Protein AF-A0A969WQ05-F1 (afdb_monomer_lite)

Secondary structure (DSSP, 8-state):
-------B-TTT--B-SSEEEEESS-TTT-TTS---GGGEEEEEHHHHHHHHHHHHHHHHHHHHHTTHHHHHHHHHHHTT-S------------

pLDDT: mean 79.41, std 15.74, range [39.03, 96.75]

Foldseek 3Di:
DPDPPPCAFPVPRDNAPPWDWDFQDDCVRPVPDDDDPVRIGGGHPVVRVVVVVVVVVVVVVVCVVVVVVVVVVVVCVVVVVDDDPPPPPPPPDD

Sequence (94 aa):
MKVRKNNVCPVCKRNNRPLTRHHIYPKVVWKDVPETQDKLLLVCQQCHSQIHREIRKRENKILQQHSYLYREVARDFTNGTIRVAWRKRYRKGK

Radius of gyration: 20.27 Å; chains: 1; bounding box: 50×27×42 Å

Structure (mmCIF, N/CA/C/O backbone):
data_AF-A0A969WQ05-F1
#
_entry.id   AF-A0A969WQ05-F1
#
loop_
_atom_site.group_PDB
_atom_site.id
_atom_site.type_symbol
_atom_site.label_atom_id
_atom_site.label_alt_id
_atom_site.label_comp_id
_atom_site.label_asym_id
_atom_site.label_entity_id
_atom_site.label_seq_id
_atom_site.pdbx_PDB_ins_code
_atom_site.Cartn_x
_atom_site.Cartn_y
_atom_site.Cartn_z
_atom_site.occupancy
_atom_site.B_iso_or_equiv
_atom_site.auth_seq_id
_atom_site.auth_comp_id
_atom_site.auth_asym_id
_atom_site.auth_atom_id
_atom_site.pdbx_PDB_model_num
ATOM 1 N N . MET A 1 1 ? -10.190 21.050 18.847 1.00 39.16 1 MET A N 1
ATOM 2 C CA . MET A 1 1 ? -11.228 20.001 19.001 1.00 39.16 1 MET A CA 1
ATOM 3 C C . MET A 1 1 ? -10.660 18.830 19.803 1.00 39.16 1 MET A C 1
ATOM 5 O O . MET A 1 1 ? -9.650 18.266 19.405 1.00 39.16 1 MET A O 1
ATOM 9 N N . LYS A 1 2 ? -11.245 18.491 20.962 1.00 39.03 2 LYS A N 1
ATOM 10 C CA . LYS A 1 2 ? -10.835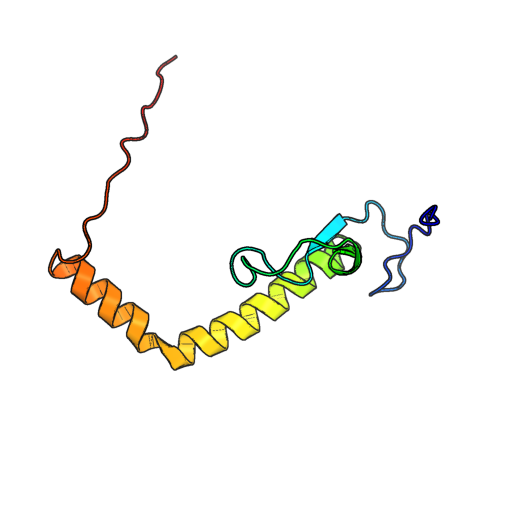 17.331 21.781 1.00 39.03 2 LYS A CA 1
ATOM 11 C C . LYS A 1 2 ? -11.359 16.046 21.126 1.00 39.03 2 LYS A C 1
ATOM 13 O O . LYS A 1 2 ? -12.554 15.775 21.194 1.00 39.03 2 LYS A O 1
ATOM 18 N N . VAL A 1 3 ? -10.482 15.263 20.493 1.00 47.38 3 VAL A N 1
ATOM 19 C CA . VAL A 1 3 ? -10.828 13.939 19.946 1.00 47.38 3 VAL A CA 1
ATOM 20 C C . VAL A 1 3 ? -11.225 13.032 21.114 1.00 47.38 3 VAL A C 1
ATOM 22 O O . VAL A 1 3 ? -10.392 12.687 21.954 1.00 47.38 3 VAL A O 1
ATOM 25 N N . ARG A 1 4 ? -12.516 12.698 21.219 1.00 46.44 4 ARG A N 1
ATOM 26 C CA . ARG A 1 4 ? -13.032 11.790 22.251 1.00 46.44 4 ARG A CA 1
ATOM 27 C C . ARG A 1 4 ? -12.328 10.435 22.111 1.00 46.44 4 ARG A C 1
ATOM 29 O O . ARG A 1 4 ? -12.321 9.853 21.028 1.00 46.44 4 ARG A O 1
ATOM 36 N N . LYS A 1 5 ? -11.725 9.954 23.209 1.00 51.34 5 LYS A N 1
ATOM 37 C CA . LYS A 1 5 ? -11.062 8.642 23.363 1.00 51.34 5 LYS A CA 1
ATOM 38 C C . LYS A 1 5 ? -12.078 7.492 23.265 1.00 51.34 5 LYS A C 1
ATOM 40 O O . LYS A 1 5 ? -12.242 6.721 24.206 1.00 51.34 5 LYS A O 1
ATOM 45 N N . ASN A 1 6 ? -12.766 7.351 22.142 1.00 60.19 6 ASN A N 1
ATOM 46 C CA . ASN A 1 6 ? -13.501 6.127 21.876 1.00 60.19 6 ASN A CA 1
ATOM 47 C C . ASN A 1 6 ? -12.463 5.119 21.385 1.00 60.19 6 ASN A C 1
ATOM 49 O O . ASN A 1 6 ? -11.951 5.221 20.277 1.00 60.19 6 ASN A O 1
ATOM 53 N N . ASN A 1 7 ? -12.115 4.163 22.242 1.00 72.75 7 ASN A N 1
ATOM 54 C CA . ASN A 1 7 ? -11.123 3.099 22.004 1.00 72.75 7 ASN A CA 1
ATOM 55 C C . ASN A 1 7 ? -11.548 2.086 20.925 1.00 72.75 7 ASN A C 1
ATOM 57 O O . ASN A 1 7 ? -11.019 0.981 20.820 1.00 72.75 7 ASN A O 1
ATOM 61 N N . VAL A 1 8 ? -12.555 2.457 20.151 1.00 84.38 8 VAL A N 1
ATOM 62 C CA . VAL A 1 8 ? -13.214 1.632 19.169 1.00 84.38 8 VAL A CA 1
ATOM 63 C C . VAL A 1 8 ? -12.593 1.958 17.828 1.00 84.38 8 VAL A C 1
ATOM 65 O O . VAL A 1 8 ? -12.589 3.108 17.391 1.00 84.38 8 VAL A O 1
ATOM 68 N N . CYS A 1 9 ? -12.064 0.939 17.161 1.00 88.00 9 CYS A N 1
ATOM 69 C CA . CYS A 1 9 ? -11.562 1.108 15.812 1.00 88.00 9 CYS A CA 1
ATOM 70 C C . CYS A 1 9 ? -12.723 1.522 14.888 1.00 88.00 9 CYS A C 1
ATOM 72 O O . CYS A 1 9 ? -13.718 0.799 14.812 1.00 88.00 9 CYS A O 1
ATOM 74 N N . PRO A 1 10 ? -12.612 2.630 14.135 1.00 87.06 10 PRO A N 1
ATOM 75 C CA . PRO A 1 10 ? -13.694 3.112 13.279 1.00 87.06 10 PRO A CA 1
ATOM 76 C C . PRO A 1 10 ? -14.004 2.161 12.116 1.00 87.06 10 PRO A C 1
ATOM 78 O O . PRO A 1 10 ? -15.114 2.210 11.593 1.00 87.06 10 PRO A O 1
ATOM 81 N N . VAL A 1 11 ? -13.056 1.289 11.750 1.00 88.38 11 VAL A N 1
ATOM 82 C CA . VAL A 1 11 ? -13.179 0.311 10.659 1.00 88.38 11 VAL A CA 1
ATOM 83 C C . VAL A 1 11 ? -13.891 -0.955 11.131 1.00 88.38 11 VAL A C 1
ATOM 85 O O . VAL A 1 11 ? -14.961 -1.275 10.634 1.00 88.38 11 VAL A O 1
ATOM 88 N N . CYS A 1 12 ? -13.330 -1.668 12.113 1.00 90.44 12 CYS A N 1
ATOM 89 C CA . CYS A 1 12 ? -13.885 -2.955 12.547 1.00 90.44 12 CYS A CA 1
ATOM 90 C C . CYS A 1 12 ? -14.878 -2.850 13.709 1.00 90.44 12 CYS A C 1
ATOM 92 O O . CYS A 1 12 ? -15.397 -3.870 14.148 1.00 90.44 12 CYS A O 1
ATOM 94 N N . LYS A 1 13 ? -15.101 -1.642 14.245 1.00 89.44 13 LYS A N 1
ATOM 95 C CA . LYS A 1 13 ? -15.978 -1.353 15.394 1.00 89.44 13 LYS A CA 1
ATOM 96 C C . LYS A 1 13 ? -15.640 -2.130 16.676 1.00 89.44 13 LYS A C 1
ATOM 98 O O . LYS A 1 13 ? -16.408 -2.105 17.631 1.00 89.44 13 LYS A O 1
ATOM 103 N N . ARG A 1 14 ? -14.470 -2.776 16.738 1.00 86.81 14 ARG A N 1
ATOM 104 C CA . ARG A 1 14 ? -13.977 -3.477 17.931 1.00 86.81 14 ARG A CA 1
ATOM 105 C C . ARG A 1 14 ? -13.234 -2.524 18.853 1.00 86.81 14 ARG A C 1
ATOM 107 O O . ARG A 1 14 ? -12.528 -1.623 18.391 1.00 86.81 14 ARG A O 1
ATOM 114 N N . ASN A 1 15 ? -13.376 -2.754 20.152 1.00 81.31 15 ASN A N 1
ATOM 115 C CA . ASN A 1 15 ? -12.650 -2.035 21.187 1.00 81.31 15 ASN A CA 1
ATOM 116 C C . ASN A 1 15 ? -11.214 -2.578 21.271 1.00 81.31 15 ASN A C 1
ATOM 118 O O . ASN A 1 15 ? -10.956 -3.565 21.951 1.00 81.31 15 ASN A O 1
ATOM 122 N N . ASN A 1 16 ? -10.296 -1.962 20.526 1.00 70.75 16 ASN A N 1
ATOM 123 C CA . ASN A 1 16 ? -8.931 -2.446 20.351 1.00 70.75 16 ASN A CA 1
ATOM 124 C C . ASN A 1 16 ? -7.953 -1.342 20.762 1.00 70.75 16 ASN A C 1
ATOM 126 O O . ASN A 1 16 ? -7.856 -0.311 20.092 1.00 70.75 16 ASN A O 1
ATOM 130 N N . ARG A 1 17 ? -7.194 -1.575 21.837 1.00 71.75 17 ARG A N 1
ATOM 131 C CA . ARG A 1 17 ? -6.062 -0.730 22.237 1.00 71.75 17 ARG A CA 1
ATOM 132 C C . ARG A 1 17 ? -4.727 -1.446 21.992 1.00 71.75 17 ARG A C 1
ATOM 134 O O . ARG A 1 17 ? -4.656 -2.646 22.239 1.00 71.75 17 ARG A O 1
ATOM 141 N N . PRO A 1 18 ? -3.669 -0.716 21.591 1.00 81.56 18 PRO A N 1
ATOM 142 C CA . PRO A 1 18 ? -3.671 0.689 21.165 1.00 81.56 18 PRO A CA 1
ATOM 143 C C . PRO A 1 18 ? -4.194 0.870 19.724 1.00 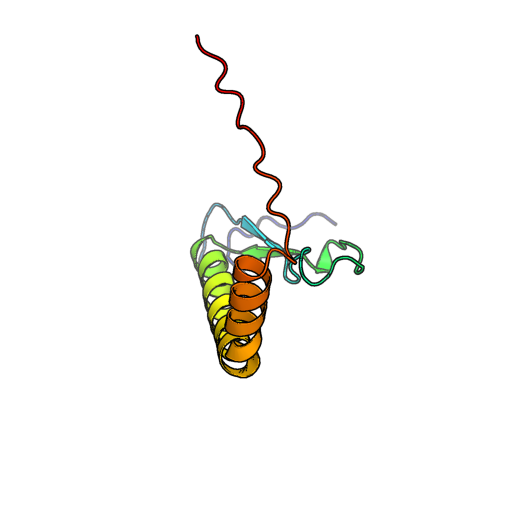81.56 18 PRO A C 1
ATOM 145 O O . PRO A 1 18 ? -4.019 0.001 18.869 1.00 81.56 18 PRO A O 1
ATOM 148 N N . LEU A 1 19 ? -4.816 2.024 19.447 1.00 86.88 19 LEU A N 1
ATOM 149 C CA . LEU A 1 19 ? -5.041 2.478 18.071 1.00 86.88 19 LEU A CA 1
ATOM 150 C C . LEU A 1 19 ? -3.7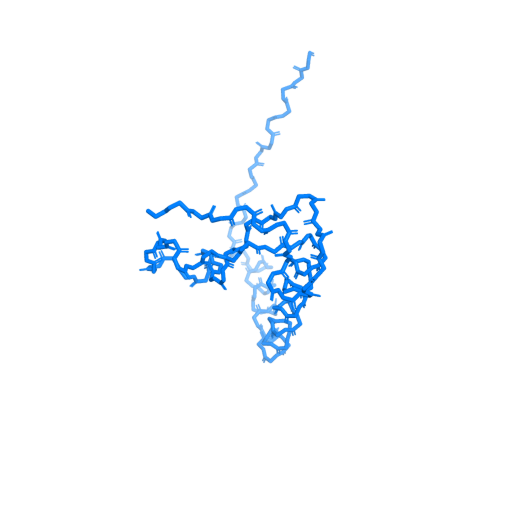41 3.089 17.533 1.00 86.88 19 LEU A C 1
ATOM 152 O O . LEU A 1 19 ? -3.047 3.817 18.243 1.00 86.88 19 LEU A O 1
ATOM 156 N N . THR A 1 20 ? -3.428 2.811 16.277 1.00 88.62 20 THR A N 1
ATOM 157 C CA . THR A 1 20 ? -2.274 3.320 15.545 1.00 88.62 20 THR A CA 1
ATOM 158 C C . THR A 1 20 ? -2.718 4.346 14.505 1.00 88.62 20 THR A C 1
ATOM 160 O O . THR A 1 20 ? -3.834 4.296 13.983 1.00 88.62 20 THR A O 1
ATOM 163 N N . ARG A 1 21 ? -1.847 5.322 14.229 1.00 87.50 21 ARG A N 1
ATOM 164 C CA . ARG A 1 21 ? -2.065 6.315 13.170 1.00 87.50 21 ARG A CA 1
ATOM 165 C C . ARG A 1 21 ? -1.688 5.704 11.828 1.00 87.50 21 ARG A C 1
ATOM 167 O O . ARG A 1 21 ? -0.556 5.262 11.651 1.00 87.50 21 ARG A O 1
ATOM 174 N N . HIS A 1 22 ? -2.616 5.733 10.887 1.00 87.50 22 HIS A N 1
ATOM 175 C CA . HIS A 1 22 ? -2.398 5.341 9.507 1.00 87.50 22 HIS A CA 1
ATOM 176 C C . HIS A 1 22 ? -2.518 6.563 8.595 1.00 87.50 22 HIS A C 1
ATOM 178 O O . HIS A 1 22 ? -3.520 7.272 8.655 1.00 87.50 22 HIS A O 1
ATOM 184 N N . HIS A 1 23 ? -1.518 6.799 7.746 1.00 84.38 23 HIS A N 1
ATOM 185 C CA . HIS A 1 23 ? -1.599 7.823 6.704 1.00 84.38 23 HIS A CA 1
ATOM 186 C C . HIS A 1 23 ? -2.382 7.246 5.529 1.00 84.38 23 HIS A C 1
ATOM 188 O O . HIS A 1 23 ? -1.939 6.266 4.934 1.00 84.38 23 HIS A O 1
ATOM 194 N N . ILE A 1 24 ? -3.521 7.855 5.196 1.00 80.62 24 ILE A N 1
ATOM 195 C CA . ILE A 1 24 ? -4.365 7.432 4.066 1.00 80.62 24 ILE A CA 1
ATOM 196 C C . ILE A 1 24 ? -3.585 7.540 2.747 1.00 80.62 24 ILE A C 1
ATOM 198 O O . ILE A 1 24 ? -3.728 6.704 1.859 1.00 80.62 24 ILE A O 1
ATOM 202 N N . TYR A 1 25 ? -2.716 8.546 2.654 1.00 79.12 25 TYR A N 1
ATOM 203 C CA . TYR A 1 25 ? -1.879 8.820 1.495 1.00 79.12 25 TYR A CA 1
ATOM 204 C C . TYR A 1 25 ? -0.401 8.625 1.866 1.00 79.12 25 TYR A C 1
ATOM 206 O O . TYR A 1 25 ? 0.131 9.396 2.669 1.00 79.12 25 TYR A O 1
ATOM 214 N N . PRO A 1 26 ? 0.286 7.599 1.326 1.00 75.31 26 PRO A N 1
ATOM 215 C CA . PRO A 1 26 ? 1.705 7.393 1.585 1.00 75.31 26 PRO A CA 1
ATOM 216 C C . PRO A 1 26 ? 2.543 8.559 1.054 1.00 75.31 26 PRO A C 1
ATOM 218 O O . PRO A 1 26 ? 2.470 8.881 -0.131 1.00 75.31 26 PRO A O 1
ATOM 221 N N . LYS A 1 27 ? 3.410 9.133 1.899 1.00 74.12 27 LYS A N 1
ATOM 222 C CA . LYS A 1 27 ? 4.299 10.250 1.518 1.00 74.12 27 LYS A CA 1
ATOM 223 C C . LYS A 1 27 ? 5.129 9.977 0.272 1.00 74.12 27 LYS A C 1
ATOM 225 O O . LYS A 1 27 ? 5.391 10.890 -0.492 1.00 74.12 27 LYS A O 1
ATOM 230 N N . VAL A 1 28 ? 5.567 8.732 0.083 1.00 77.62 28 VAL A N 1
ATOM 231 C CA . VAL A 1 28 ? 6.398 8.358 -1.070 1.00 77.62 28 VAL A CA 1
ATOM 232 C C . VAL A 1 28 ? 5.673 8.580 -2.400 1.00 77.62 28 VAL A C 1
ATOM 234 O O . VAL A 1 28 ? 6.328 8.925 -3.379 1.00 77.62 28 VAL A O 1
ATOM 237 N N . VAL A 1 29 ? 4.343 8.442 -2.405 1.00 79.88 29 VAL A N 1
ATOM 238 C CA . VAL A 1 29 ? 3.479 8.652 -3.574 1.00 79.88 29 VAL A CA 1
ATOM 239 C C . VAL A 1 29 ? 2.938 10.085 -3.613 1.00 79.88 29 VAL A C 1
ATOM 241 O O . VAL A 1 29 ? 2.843 10.673 -4.680 1.00 79.88 29 VAL A O 1
ATOM 244 N N . TRP A 1 30 ? 2.623 10.671 -2.456 1.00 80.50 30 TRP A N 1
ATOM 245 C CA . TRP A 1 30 ? 1.916 11.953 -2.342 1.00 80.50 30 TRP A CA 1
ATOM 246 C C . TRP A 1 30 ? 2.788 13.052 -1.716 1.00 80.50 30 TRP A C 1
ATOM 248 O O . TRP A 1 30 ? 2.378 13.699 -0.753 1.00 80.50 30 TRP A O 1
ATOM 258 N N . LYS A 1 31 ? 4.009 13.240 -2.236 1.00 70.94 31 LYS A N 1
ATOM 259 C CA . LYS A 1 31 ? 5.010 14.174 -1.679 1.00 70.94 31 LYS A CA 1
ATOM 260 C C . LYS A 1 31 ? 4.538 15.629 -1.644 1.00 70.94 31 LYS A C 1
ATOM 262 O O . LYS A 1 31 ? 4.853 16.333 -0.691 1.00 70.94 31 LYS A O 1
ATOM 267 N N . ASP A 1 32 ? 3.757 16.040 -2.638 1.00 78.19 32 ASP A N 1
ATOM 268 C CA . ASP A 1 32 ? 3.349 17.438 -2.819 1.00 78.19 32 ASP A CA 1
ATOM 269 C C . ASP A 1 32 ? 2.043 17.790 -2.102 1.00 78.19 32 ASP A C 1
ATOM 271 O O . ASP A 1 32 ? 1.571 18.923 -2.178 1.00 78.19 32 ASP A O 1
ATOM 275 N N . VAL A 1 33 ? 1.425 16.832 -1.401 1.00 71.19 33 VAL A N 1
ATOM 276 C CA . VAL A 1 33 ? 0.135 17.069 -0.754 1.00 71.19 33 VAL A CA 1
ATOM 277 C C . VAL A 1 33 ? 0.338 17.322 0.744 1.00 71.19 33 VAL A C 1
ATOM 279 O O . VAL A 1 33 ? 0.735 16.397 1.455 1.00 71.19 33 VAL A O 1
ATOM 282 N N . PRO A 1 34 ? 0.007 18.522 1.267 1.00 69.50 34 PRO A N 1
ATOM 283 C CA . PRO A 1 34 ? 0.260 18.887 2.662 1.00 69.50 34 PRO A CA 1
ATOM 284 C C . PRO A 1 34 ? -0.336 17.886 3.658 1.00 69.50 34 PRO A C 1
ATOM 286 O O . PRO A 1 34 ? -1.479 17.449 3.491 1.00 69.50 34 PRO A O 1
ATOM 289 N N . GLU A 1 35 ? 0.404 17.526 4.708 1.00 64.94 35 GLU A N 1
ATOM 290 C CA . GLU A 1 35 ? -0.117 16.673 5.782 1.00 64.94 35 GLU A CA 1
ATOM 291 C C . GLU A 1 35 ? -1.131 17.439 6.634 1.00 64.94 35 GLU A C 1
ATOM 293 O O . GLU A 1 35 ? -0.783 18.105 7.605 1.00 64.94 35 GLU A O 1
ATOM 298 N N . THR A 1 36 ? -2.408 17.338 6.281 1.00 67.69 36 THR A N 1
ATOM 299 C CA . THR A 1 36 ? -3.505 17.784 7.140 1.00 67.69 36 THR A CA 1
ATOM 300 C C . THR A 1 36 ? -3.958 16.633 8.041 1.00 67.69 36 THR A C 1
ATOM 302 O O . THR A 1 36 ? -3.828 15.457 7.687 1.00 67.69 36 THR A O 1
ATOM 305 N N . GLN A 1 37 ? -4.496 16.951 9.226 1.00 59.34 37 GLN A N 1
ATOM 306 C CA . GLN A 1 37 ? -4.996 15.938 10.170 1.00 59.34 37 GLN A CA 1
ATOM 307 C C . GLN A 1 37 ? -6.084 15.040 9.556 1.00 59.34 37 GLN A C 1
ATOM 309 O O . GLN A 1 37 ? -6.193 13.877 9.938 1.00 59.34 37 GLN A O 1
ATOM 314 N N . ASP A 1 38 ? -6.801 15.533 8.545 1.00 62.25 38 ASP A N 1
ATOM 315 C CA . ASP A 1 38 ? -7.851 14.807 7.817 1.00 62.25 38 ASP A CA 1
ATOM 316 C C . ASP A 1 38 ? -7.325 13.622 6.987 1.00 62.25 38 ASP A C 1
ATOM 318 O O . ASP A 1 38 ? -8.098 12.816 6.474 1.00 62.25 38 ASP A O 1
ATOM 322 N N . LYS A 1 39 ? -5.998 13.480 6.866 1.00 72.50 39 LYS A N 1
ATOM 323 C CA . LYS A 1 39 ? -5.337 12.374 6.152 1.00 72.50 39 LYS A CA 1
ATOM 324 C C . LYS A 1 39 ? -4.858 11.256 7.070 1.00 72.50 39 LYS A C 1
ATOM 326 O O . LYS A 1 39 ? -4.218 10.309 6.603 1.00 72.50 39 LYS A O 1
ATOM 331 N N . LEU A 1 40 ? -5.141 11.364 8.367 1.00 82.25 40 LEU A N 1
ATOM 332 C CA . LEU A 1 40 ? -4.770 10.379 9.370 1.00 82.25 40 LEU A CA 1
ATOM 333 C C . LEU A 1 40 ? -5.999 9.615 9.848 1.00 82.25 40 LEU A C 1
ATOM 335 O O . LEU A 1 40 ? -6.937 10.182 10.400 1.00 82.25 40 LEU A O 1
ATOM 339 N N . LEU A 1 41 ? -5.950 8.294 9.712 1.00 86.75 41 LEU A N 1
ATOM 340 C CA . LEU A 1 41 ? -6.951 7.389 10.255 1.00 86.75 41 LEU A CA 1
ATOM 341 C C . LEU A 1 41 ? -6.398 6.714 11.515 1.00 86.75 41 LEU A C 1
ATOM 343 O O . LEU A 1 41 ? -5.345 6.079 11.477 1.00 86.75 41 LEU A O 1
ATOM 347 N N . LEU A 1 42 ? -7.104 6.828 12.640 1.00 89.00 42 LEU A N 1
ATOM 348 C CA . LEU A 1 42 ? -6.789 6.070 13.854 1.00 89.00 42 LEU A CA 1
ATOM 349 C C . LEU A 1 42 ? -7.485 4.709 13.797 1.00 89.00 42 LEU A C 1
ATOM 351 O O . LEU A 1 42 ? -8.705 4.632 13.906 1.00 89.00 42 LEU A O 1
ATOM 355 N N . VAL A 1 43 ? -6.724 3.629 13.636 1.00 90.94 43 VAL A N 1
ATOM 356 C CA . VAL A 1 43 ? -7.255 2.259 13.506 1.00 90.94 43 VAL A CA 1
ATOM 357 C C . VAL A 1 43 ? -6.529 1.288 14.421 1.00 90.94 43 VAL A C 1
ATOM 359 O O . VAL A 1 43 ? -5.457 1.587 14.921 1.00 90.94 43 VAL A O 1
ATOM 362 N N . CYS A 1 44 ? -7.089 0.105 14.662 1.00 92.50 44 CYS A N 1
ATOM 363 C CA . CYS A 1 44 ? -6.342 -0.936 15.362 1.00 92.50 44 CYS A CA 1
ATOM 364 C C . CYS A 1 44 ? -5.258 -1.538 14.455 1.00 92.50 44 CYS A C 1
ATOM 366 O O . CYS A 1 44 ? -5.350 -1.463 13.228 1.00 92.50 44 CYS A O 1
ATOM 368 N N . GLN A 1 45 ? -4.270 -2.207 15.053 1.00 91.50 45 GLN A N 1
ATOM 369 C CA . GLN A 1 45 ? -3.147 -2.797 14.317 1.00 91.50 45 GLN A CA 1
ATOM 370 C C . GLN A 1 45 ? -3.577 -3.797 13.228 1.00 91.50 45 GLN A C 1
ATOM 372 O O . GLN A 1 45 ? -2.954 -3.861 12.173 1.00 91.50 45 GLN A O 1
ATOM 377 N N . GLN A 1 46 ? -4.653 -4.559 13.443 1.00 91.94 46 GLN A N 1
ATOM 378 C CA . GLN A 1 46 ? -5.162 -5.502 12.440 1.00 91.94 46 GLN A CA 1
ATOM 379 C C . GLN A 1 46 ? -5.690 -4.777 11.199 1.00 91.94 46 GLN A C 1
ATOM 381 O O . GLN A 1 46 ? -5.263 -5.073 10.084 1.00 91.94 46 GLN A O 1
ATOM 386 N N . CYS A 1 47 ? -6.561 -3.783 11.395 1.00 92.06 47 CYS A N 1
ATOM 387 C CA . CYS A 1 47 ? -7.071 -2.950 10.307 1.00 92.06 47 CYS A CA 1
ATOM 388 C C . CYS A 1 47 ? -5.934 -2.191 9.617 1.00 92.06 47 CYS A C 1
ATOM 390 O O . CYS A 1 47 ? -5.907 -2.116 8.393 1.00 92.06 47 CYS A O 1
ATOM 392 N N . HIS A 1 48 ? -4.961 -1.694 10.387 1.00 92.38 48 HIS A N 1
ATOM 393 C CA . HIS A 1 48 ? -3.771 -1.044 9.850 1.00 92.38 48 HIS A CA 1
ATOM 394 C C . HIS A 1 48 ? -3.019 -1.958 8.871 1.00 92.38 48 HIS A C 1
ATOM 396 O O . HIS A 1 48 ? -2.787 -1.590 7.719 1.00 92.38 48 HIS A O 1
ATOM 402 N N . SER A 1 49 ? -2.694 -3.179 9.301 1.00 91.81 49 SER A N 1
ATOM 403 C CA . SER A 1 49 ? -2.010 -4.177 8.474 1.00 91.81 49 SER A CA 1
ATOM 404 C C . SER A 1 49 ? -2.830 -4.595 7.254 1.00 91.81 49 SER A C 1
ATOM 406 O O . SER A 1 49 ? -2.267 -4.815 6.181 1.00 91.81 49 SER A O 1
ATOM 408 N N . GLN A 1 50 ? -4.154 -4.696 7.396 1.00 93.88 50 GLN A N 1
ATOM 409 C CA . GLN A 1 50 ? -5.044 -5.052 6.295 1.00 93.88 50 GLN A CA 1
ATOM 410 C C . GLN A 1 50 ? -5.052 -3.978 5.204 1.00 93.88 50 GLN A C 1
ATOM 412 O O . GLN A 1 50 ? -4.956 -4.334 4.032 1.00 93.88 50 GLN A O 1
ATOM 417 N N . ILE A 1 51 ? -5.080 -2.691 5.566 1.00 91.38 51 ILE A N 1
ATOM 418 C CA . ILE A 1 51 ? -4.990 -1.596 4.589 1.00 91.38 51 ILE A CA 1
ATOM 419 C C . ILE A 1 51 ? -3.688 -1.712 3.785 1.00 91.38 51 ILE A C 1
ATOM 421 O O . ILE A 1 51 ? -3.725 -1.771 2.558 1.00 91.38 51 ILE A O 1
ATOM 425 N N . HIS A 1 52 ? -2.545 -1.873 4.461 1.00 91.06 52 HIS A N 1
ATOM 426 C CA . HIS A 1 52 ? -1.248 -2.074 3.797 1.00 91.06 52 HIS A CA 1
ATOM 427 C C . HIS A 1 52 ? -1.197 -3.326 2.920 1.00 91.06 52 HIS A C 1
ATOM 429 O O . HIS A 1 52 ? -0.471 -3.368 1.929 1.00 91.06 52 HIS A O 1
ATOM 435 N N . ARG A 1 53 ? -1.920 -4.389 3.284 1.00 94.06 53 ARG A N 1
ATOM 436 C CA . ARG A 1 53 ? -2.003 -5.606 2.469 1.00 94.06 53 ARG A CA 1
ATOM 437 C C . ARG A 1 53 ? -2.782 -5.358 1.179 1.00 94.06 53 ARG A C 1
ATOM 439 O O . ARG A 1 53 ? -2.345 -5.801 0.122 1.00 94.06 53 ARG A O 1
ATOM 446 N N . GLU A 1 54 ? -3.915 -4.669 1.256 1.00 94.12 54 GLU A N 1
ATOM 447 C CA . GLU A 1 54 ? -4.734 -4.375 0.077 1.00 94.12 54 GLU A CA 1
ATOM 448 C C . GLU A 1 54 ? -4.070 -3.343 -0.846 1.00 94.12 54 GLU A C 1
ATOM 450 O O . GLU A 1 54 ? -4.130 -3.508 -2.064 1.00 94.12 54 GLU A O 1
ATOM 455 N N . ILE A 1 55 ? -3.361 -2.349 -0.296 1.00 90.56 55 ILE A N 1
ATOM 456 C CA . ILE A 1 55 ? -2.513 -1.435 -1.080 1.00 90.56 55 ILE A CA 1
ATOM 457 C C . ILE A 1 55 ? -1.456 -2.232 -1.850 1.00 90.56 55 ILE A C 1
ATOM 459 O O . ILE A 1 55 ? -1.437 -2.172 -3.076 1.00 90.56 55 ILE A O 1
ATOM 463 N N . ARG A 1 56 ? -0.672 -3.079 -1.167 1.00 92.19 56 ARG A N 1
ATOM 464 C CA . ARG A 1 56 ? 0.354 -3.914 -1.816 1.00 92.19 56 ARG A CA 1
ATOM 465 C C . ARG A 1 56 ? -0.201 -4.817 -2.912 1.00 92.19 56 ARG A C 1
ATOM 467 O O . ARG A 1 56 ? 0.432 -4.989 -3.944 1.00 92.19 56 ARG A O 1
ATOM 474 N N . LYS A 1 57 ? -1.393 -5.394 -2.729 1.00 95.44 57 LYS A N 1
ATOM 475 C CA . LYS A 1 57 ? -2.044 -6.181 -3.791 1.00 95.44 57 LYS A CA 1
ATOM 476 C C . LYS A 1 57 ? -2.317 -5.339 -5.038 1.00 95.44 57 LYS A C 1
ATOM 478 O O . LYS A 1 57 ? -2.135 -5.837 -6.144 1.00 95.44 57 LYS A O 1
ATOM 483 N N . ARG A 1 58 ? -2.777 -4.095 -4.874 1.00 94.25 58 ARG A N 1
ATOM 484 C CA . ARG A 1 58 ? -3.033 -3.175 -5.993 1.00 94.25 58 ARG A CA 1
ATOM 485 C C . ARG A 1 58 ? -1.730 -2.725 -6.648 1.00 94.25 58 ARG A C 1
ATOM 487 O O . ARG A 1 58 ? -1.63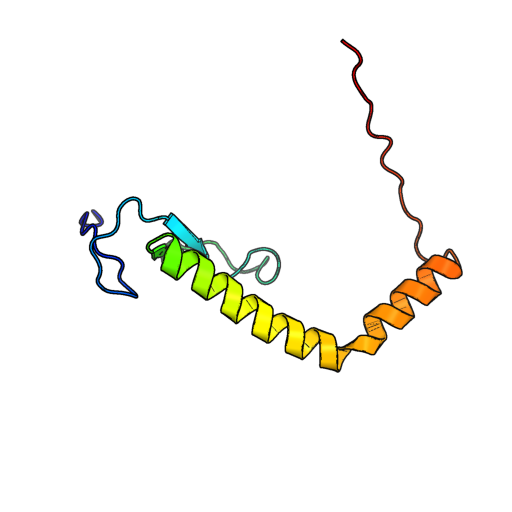0 -2.796 -7.866 1.00 94.25 58 ARG A O 1
ATOM 494 N N . GLU A 1 59 ? -0.729 -2.358 -5.852 1.00 92.25 59 GLU A N 1
ATOM 495 C CA . GLU A 1 59 ? 0.616 -2.018 -6.335 1.00 92.25 59 GLU A CA 1
ATOM 496 C C . GLU A 1 59 ? 1.215 -3.170 -7.147 1.00 92.25 59 GLU A C 1
ATOM 498 O O . GLU A 1 59 ? 1.668 -2.961 -8.265 1.00 92.25 59 GLU A O 1
ATOM 503 N N . ASN A 1 60 ? 1.124 -4.407 -6.654 1.00 94.25 60 ASN A N 1
ATOM 504 C CA . ASN A 1 60 ? 1.630 -5.580 -7.365 1.00 94.25 60 ASN A CA 1
ATOM 505 C C . ASN A 1 60 ? 0.940 -5.806 -8.715 1.00 94.25 60 ASN A C 1
ATOM 507 O O . ASN A 1 60 ? 1.604 -6.208 -9.664 1.00 94.25 60 ASN A O 1
ATOM 511 N N . LYS A 1 61 ? -0.368 -5.537 -8.831 1.00 96.06 61 LYS A N 1
ATOM 512 C CA . LYS A 1 61 ? -1.063 -5.619 -10.127 1.00 96.06 61 LYS A CA 1
ATOM 513 C C . LYS A 1 61 ? -0.500 -4.608 -11.127 1.00 96.06 61 LYS A C 1
ATOM 515 O O . LYS A 1 61 ? -0.277 -4.962 -12.278 1.00 96.06 61 LYS A O 1
ATOM 520 N N . ILE A 1 62 ? -0.228 -3.383 -10.678 1.00 94.62 62 ILE A N 1
ATOM 521 C CA . ILE A 1 62 ? 0.407 -2.352 -11.509 1.00 94.62 62 ILE A CA 1
ATOM 522 C C . ILE A 1 62 ? 1.826 -2.797 -11.890 1.00 94.62 62 ILE A C 1
ATOM 524 O O . ILE A 1 62 ? 2.190 -2.773 -13.061 1.00 94.62 62 ILE A O 1
ATOM 528 N N . LEU A 1 63 ? 2.618 -3.293 -10.937 1.00 92.62 63 LEU A N 1
ATOM 529 C CA . LEU A 1 63 ? 3.973 -3.786 -11.209 1.00 92.62 63 LEU A CA 1
ATOM 530 C C . LEU A 1 63 ? 3.992 -4.948 -12.212 1.00 92.62 63 LEU A C 1
ATOM 532 O O . LEU A 1 63 ? 4.905 -5.028 -13.027 1.00 92.62 63 LEU A O 1
ATOM 536 N N . GLN A 1 64 ? 2.988 -5.826 -12.194 1.00 94.75 64 GLN A N 1
ATOM 537 C CA . GLN A 1 64 ? 2.847 -6.892 -13.190 1.00 94.75 64 GLN A CA 1
ATOM 538 C C . GLN A 1 64 ? 2.585 -6.330 -14.595 1.00 94.75 64 GLN A C 1
ATOM 540 O O . GLN A 1 64 ? 3.221 -6.771 -15.554 1.00 94.75 64 GLN A O 1
ATOM 545 N N . GLN A 1 65 ? 1.707 -5.327 -14.712 1.00 96.75 65 GLN A N 1
ATOM 546 C CA . GLN A 1 65 ? 1.432 -4.629 -15.977 1.00 96.75 65 GLN A CA 1
ATOM 547 C C . GLN A 1 65 ? 2.674 -3.901 -16.513 1.00 96.75 65 GLN A C 1
ATOM 549 O O . GLN A 1 65 ? 2.913 -3.890 -17.717 1.00 96.75 65 GLN A O 1
ATOM 554 N N . HIS A 1 66 ? 3.506 -3.364 -15.620 1.00 96.12 66 HIS A N 1
ATOM 555 C CA . HIS A 1 66 ? 4.750 -2.664 -15.950 1.00 96.12 66 HIS A CA 1
ATOM 556 C C . HIS A 1 66 ? 6.003 -3.513 -15.685 1.00 96.12 66 HIS A C 1
ATOM 558 O O . HIS A 1 66 ? 7.072 -2.991 -15.369 1.00 96.12 66 HIS A O 1
ATOM 564 N N . SER A 1 67 ? 5.901 -4.837 -15.839 1.00 95.19 67 SER A N 1
ATOM 565 C CA . SER A 1 67 ? 7.011 -5.767 -15.568 1.00 95.19 67 SER A CA 1
ATOM 566 C C . SER A 1 67 ? 8.254 -5.507 -16.429 1.00 95.19 67 SER A C 1
ATOM 568 O O . SER A 1 67 ? 9.362 -5.884 -16.046 1.00 95.19 67 SER A O 1
ATOM 570 N N . TYR A 1 68 ? 8.107 -4.815 -17.565 1.00 93.44 68 TYR A N 1
ATOM 571 C CA . TYR A 1 68 ? 9.227 -4.397 -18.408 1.00 93.44 68 TYR A CA 1
ATOM 572 C C . TYR A 1 68 ? 10.231 -3.499 -17.669 1.00 93.44 68 TYR A C 1
ATOM 574 O O . TYR A 1 68 ? 11.425 -3.638 -17.927 1.00 93.44 68 TYR A O 1
ATOM 582 N N . LEU A 1 69 ? 9.787 -2.693 -16.695 1.00 93.25 69 LEU A N 1
ATOM 583 C CA . LEU A 1 69 ? 10.659 -1.835 -15.883 1.00 93.25 69 LEU A CA 1
ATOM 584 C C . LEU A 1 69 ? 11.749 -2.646 -15.170 1.00 93.25 69 LEU A C 1
ATOM 586 O O . LEU A 1 69 ? 12.889 -2.206 -15.067 1.00 93.25 69 LEU A O 1
ATOM 590 N N . TYR A 1 70 ? 11.435 -3.866 -14.722 1.00 91.69 70 TYR A N 1
ATOM 591 C CA . TYR A 1 70 ? 12.424 -4.745 -14.093 1.00 91.69 70 TYR A CA 1
ATOM 592 C C . TYR A 1 70 ? 13.501 -5.197 -15.081 1.00 91.69 70 TYR A C 1
ATOM 594 O O . TYR A 1 70 ? 14.673 -5.284 -14.718 1.00 91.69 70 TYR A O 1
ATOM 602 N N . ARG A 1 71 ? 13.118 -5.477 -16.333 1.00 90.94 71 ARG A N 1
ATOM 603 C CA . ARG A 1 71 ? 14.065 -5.871 -17.386 1.00 90.94 71 ARG A CA 1
ATOM 604 C C . ARG A 1 71 ? 14.945 -4.702 -17.810 1.00 90.94 71 ARG A C 1
ATOM 606 O O . ARG A 1 71 ? 16.135 -4.907 -18.019 1.00 90.94 71 ARG A O 1
ATOM 613 N N . GLU A 1 72 ? 14.377 -3.505 -17.918 1.00 92.50 72 GLU A N 1
ATOM 614 C CA . GLU A 1 72 ? 15.120 -2.281 -18.237 1.00 92.50 72 GLU A CA 1
ATOM 615 C C . GLU A 1 72 ? 16.145 -1.967 -17.154 1.00 92.50 72 GLU A C 1
ATOM 617 O O . GLU A 1 72 ? 17.330 -1.889 -17.454 1.00 92.50 72 GLU A O 1
ATOM 622 N N . VAL A 1 73 ? 15.731 -1.936 -15.885 1.00 91.38 73 VAL A N 1
ATOM 623 C CA . VAL A 1 73 ? 16.648 -1.696 -14.762 1.00 91.38 73 VAL 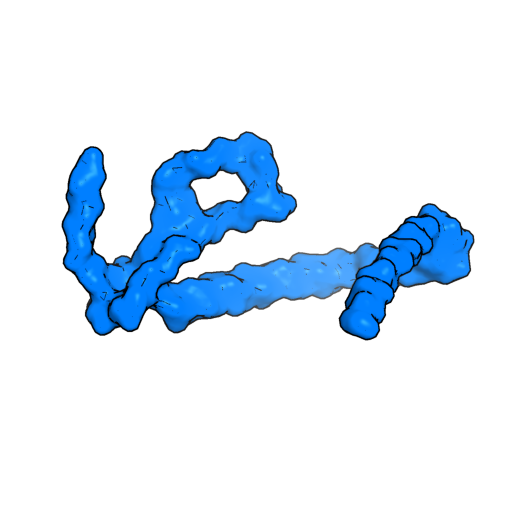A CA 1
ATOM 624 C C . VAL A 1 73 ? 17.742 -2.764 -14.688 1.00 91.38 73 VAL A C 1
ATOM 626 O O . VAL A 1 73 ? 18.899 -2.437 -14.432 1.00 91.38 73 VAL A O 1
ATOM 629 N N . ALA A 1 74 ? 17.411 -4.039 -14.924 1.00 90.94 74 ALA A N 1
ATOM 630 C CA . ALA A 1 74 ? 18.409 -5.106 -14.955 1.00 90.94 74 ALA A CA 1
ATOM 631 C C . ALA A 1 74 ? 19.421 -4.903 -16.090 1.00 90.94 74 ALA A C 1
ATOM 633 O O . ALA A 1 74 ? 20.622 -5.019 -15.857 1.00 90.94 74 ALA A O 1
ATOM 634 N N . ARG A 1 75 ? 18.947 -4.553 -17.292 1.00 91.62 75 ARG A N 1
ATOM 635 C CA . ARG A 1 75 ? 19.798 -4.245 -18.447 1.00 91.62 75 ARG A CA 1
ATOM 636 C C . ARG A 1 75 ? 20.700 -3.044 -18.170 1.00 91.62 75 ARG A C 1
ATOM 638 O O . ARG A 1 75 ? 21.894 -3.100 -18.446 1.00 91.62 75 ARG A O 1
ATOM 645 N N . ASP A 1 76 ? 20.146 -1.980 -17.611 1.00 91.06 76 ASP A N 1
ATOM 646 C CA . ASP A 1 76 ? 20.886 -0.771 -17.265 1.00 91.06 76 ASP A CA 1
ATOM 647 C C . ASP A 1 76 ? 21.962 -1.048 -16.209 1.00 91.06 76 ASP A C 1
ATOM 649 O O . ASP A 1 76 ? 23.099 -0.580 -16.303 1.00 91.06 76 ASP A O 1
ATOM 653 N N . PHE A 1 77 ? 21.636 -1.881 -15.222 1.00 88.62 77 PHE A N 1
ATOM 654 C CA . PHE A 1 77 ? 22.596 -2.334 -14.227 1.00 88.62 77 PHE A CA 1
ATOM 655 C C . PHE A 1 77 ? 23.731 -3.151 -14.857 1.00 88.62 77 PHE A C 1
ATOM 657 O O . PHE A 1 77 ? 24.899 -2.876 -14.587 1.00 88.62 77 PHE A O 1
ATOM 664 N N . THR A 1 78 ? 23.418 -4.120 -15.726 1.00 89.50 78 THR A N 1
ATOM 665 C CA . THR A 1 78 ? 24.441 -4.938 -16.403 1.00 89.50 78 THR A CA 1
ATOM 666 C C . THR A 1 78 ? 25.298 -4.127 -17.369 1.00 89.50 78 THR A C 1
ATOM 668 O O . THR A 1 78 ? 26.484 -4.406 -17.511 1.00 89.50 78 THR A O 1
ATOM 671 N N . ASN A 1 79 ? 24.723 -3.098 -17.993 1.00 89.50 79 ASN A N 1
ATOM 672 C CA . ASN A 1 79 ? 25.422 -2.208 -18.918 1.00 89.50 79 ASN A CA 1
ATOM 673 C C . ASN A 1 79 ? 26.199 -1.092 -18.198 1.00 89.50 79 ASN A C 1
ATOM 675 O O . ASN A 1 79 ? 26.860 -0.285 -18.848 1.00 89.50 79 ASN A O 1
ATOM 679 N N . GLY A 1 80 ? 26.113 -1.017 -16.866 1.00 84.56 80 GLY A N 1
ATOM 680 C CA . GLY A 1 80 ? 26.809 -0.018 -16.059 1.00 84.56 80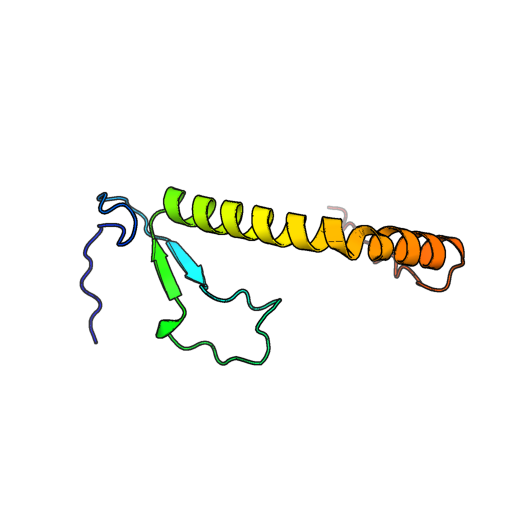 GLY A CA 1
ATOM 681 C C . GLY A 1 80 ? 26.252 1.405 -16.176 1.00 84.56 80 GLY A C 1
ATOM 682 O O . GLY A 1 80 ? 26.891 2.341 -15.693 1.00 84.56 80 GLY A O 1
ATOM 683 N N . THR A 1 81 ? 25.073 1.592 -16.780 1.00 83.06 81 THR A N 1
ATOM 684 C CA . THR A 1 81 ? 24.417 2.907 -16.895 1.00 83.06 81 THR A CA 1
ATOM 685 C C . THR A 1 81 ? 23.837 3.362 -15.554 1.00 83.06 81 THR A C 1
ATOM 687 O O . THR A 1 81 ? 23.807 4.558 -15.266 1.00 83.06 81 THR A O 1
ATOM 690 N N . ILE A 1 82 ? 23.478 2.422 -14.671 1.00 79.25 82 ILE A N 1
ATOM 691 C CA . ILE A 1 82 ? 23.167 2.697 -13.262 1.00 79.25 82 ILE A CA 1
ATOM 692 C C . ILE A 1 82 ? 24.417 2.450 -12.408 1.00 79.25 82 ILE A C 1
ATOM 694 O O . ILE A 1 82 ? 24.805 1.311 -12.147 1.00 79.25 82 ILE A O 1
ATOM 698 N N . ARG A 1 83 ? 25.035 3.523 -11.897 1.00 64.31 83 ARG A N 1
ATOM 699 C CA . ARG A 1 83 ? 26.134 3.412 -10.923 1.00 64.31 83 ARG A CA 1
ATOM 700 C C . ARG A 1 83 ? 25.564 3.137 -9.532 1.00 64.31 83 ARG A C 1
ATOM 702 O O . ARG A 1 83 ? 25.015 4.028 -8.886 1.00 64.31 83 ARG A O 1
ATOM 709 N N . VAL A 1 84 ? 25.744 1.919 -9.029 1.00 63.28 84 VAL A N 1
ATOM 710 C CA . VAL A 1 84 ? 25.511 1.624 -7.609 1.00 63.28 84 VAL A CA 1
ATOM 711 C C . VAL A 1 84 ? 26.577 2.309 -6.760 1.00 63.28 84 VAL A C 1
ATOM 713 O O . VAL A 1 84 ? 27.733 1.890 -6.704 1.00 63.28 84 VAL A O 1
ATOM 716 N N . ALA A 1 85 ? 26.179 3.368 -6.057 1.00 58.72 85 ALA A N 1
ATOM 717 C CA . ALA A 1 85 ? 26.959 3.897 -4.952 1.00 58.72 85 ALA A CA 1
ATOM 718 C C . ALA A 1 85 ? 26.897 2.886 -3.798 1.00 58.72 85 ALA A C 1
ATOM 720 O O . ALA A 1 85 ? 25.984 2.921 -2.969 1.00 58.72 85 ALA A O 1
ATOM 721 N N . TRP A 1 86 ? 27.859 1.965 -3.743 1.00 54.84 86 TRP A N 1
ATOM 722 C CA . TRP A 1 86 ? 28.078 1.131 -2.567 1.00 54.84 86 TRP A CA 1
ATOM 723 C C . TRP A 1 86 ? 28.391 2.053 -1.384 1.00 54.84 86 TRP A C 1
ATOM 725 O O . TRP A 1 86 ? 29.530 2.473 -1.184 1.00 54.84 86 TRP A O 1
ATOM 735 N N . ARG A 1 87 ? 27.376 2.407 -0.587 1.00 54.88 87 ARG A N 1
ATOM 736 C CA . ARG A 1 87 ? 27.602 3.045 0.711 1.00 54.88 87 ARG A CA 1
ATOM 737 C C . ARG A 1 87 ? 28.378 2.038 1.555 1.00 54.88 87 ARG A C 1
ATOM 739 O O . ARG A 1 87 ? 27.790 1.081 2.056 1.00 54.88 87 ARG A O 1
ATOM 746 N N . LYS A 1 88 ? 29.694 2.239 1.702 1.00 47.06 88 LYS A N 1
ATOM 747 C CA . LYS A 1 88 ? 30.515 1.530 2.691 1.00 47.06 88 LYS A CA 1
ATOM 748 C C . LYS A 1 88 ? 29.836 1.721 4.049 1.00 47.06 88 LYS A C 1
ATOM 750 O O . LYS A 1 88 ? 29.902 2.802 4.631 1.00 47.06 88 LYS A O 1
ATOM 755 N N . ARG A 1 89 ? 29.131 0.700 4.547 1.00 53.38 89 ARG A N 1
ATOM 756 C CA . ARG A 1 89 ? 28.721 0.663 5.953 1.00 53.38 89 ARG A CA 1
ATOM 757 C C . ARG A 1 89 ? 30.012 0.621 6.759 1.00 53.38 89 ARG A C 1
ATOM 759 O O . ARG A 1 89 ? 30.640 -0.428 6.850 1.00 53.38 89 ARG A O 1
ATOM 766 N N . TYR A 1 90 ? 30.415 1.756 7.322 1.00 54.31 90 TYR A N 1
ATOM 767 C CA . TYR A 1 90 ? 31.414 1.774 8.379 1.00 54.31 90 TYR A CA 1
ATOM 768 C C . TYR A 1 90 ? 30.871 0.938 9.543 1.00 54.31 90 TYR A C 1
ATOM 770 O O . TYR A 1 90 ? 29.952 1.346 10.253 1.00 54.31 90 TYR A O 1
ATOM 778 N N . ARG A 1 91 ? 31.418 -0.267 9.711 1.00 53.12 91 ARG A N 1
ATOM 779 C CA . ARG A 1 91 ? 31.307 -1.041 10.945 1.00 53.12 91 ARG A CA 1
ATOM 780 C C . ARG A 1 91 ? 32.201 -0.318 11.957 1.00 53.12 91 ARG A C 1
ATOM 782 O O . ARG A 1 91 ? 33.418 -0.437 11.877 1.00 53.12 91 ARG A O 1
ATOM 789 N N . LYS A 1 92 ? 31.624 0.474 12.869 1.00 47.62 92 LYS A N 1
ATOM 790 C CA . LYS A 1 92 ? 32.346 0.867 14.088 1.00 47.62 92 LYS A CA 1
ATOM 791 C C . LYS A 1 92 ? 32.570 -0.418 14.888 1.00 47.62 92 LYS A C 1
ATOM 793 O O . LYS A 1 92 ? 31.613 -0.975 15.426 1.00 47.62 92 LYS A O 1
ATOM 798 N N . GLY A 1 93 ? 33.799 -0.927 14.850 1.00 55.97 93 GLY A N 1
ATOM 799 C CA . GLY A 1 93 ? 34.272 -1.927 15.800 1.00 55.97 93 GLY A CA 1
ATOM 800 C C . GLY A 1 93 ? 34.159 -1.359 17.213 1.00 55.97 93 GLY A C 1
ATOM 801 O O . GLY A 1 93 ? 34.354 -0.157 17.403 1.00 55.97 93 GLY A O 1
ATOM 802 N N . LYS A 1 94 ? 33.731 -2.215 18.139 1.00 50.03 94 LYS A N 1
ATOM 803 C CA . LYS A 1 94 ? 33.795 -1.971 19.579 1.00 50.03 94 LYS A CA 1
ATOM 804 C C . LYS A 1 94 ? 35.233 -2.083 20.055 1.00 50.03 94 LYS A C 1
ATOM 806 O O . LYS A 1 94 ? 35.962 -2.888 19.432 1.00 50.03 94 LYS A O 1
#